Protein AF-A0A0P9EXQ9-F1 (afdb_monomer_lite)

Sequence (79 aa):
ADLVAVVDQNGTRYPALPAASAAYLATYGRGQRGDLSLEDELPADRSNKSVPFVFDIPVTARGLMVMIQGAPLGWPISQ

pLDDT: mean 85.88, std 10.27, range [59.25, 97.38]

Organism: NCBI:txid186479

Secondary structure (DSSP, 8-state):
--SEEEE-TT--EEE--HHHHHHHHHHHTTTSSSB--TTS---SS----B--------TT--S-EEEETT-SS-EE---

Structure (mmCIF, N/CA/C/O backbone):
data_AF-A0A0P9EXQ9-F1
#
_entry.id   AF-A0A0P9EXQ9-F1
#
loop_
_atom_site.group_PDB
_atom_site.id
_atom_site.type_symbol
_atom_site.label_atom_id
_atom_site.label_alt_id
_atom_site.label_comp_id
_atom_site.label_asym_id
_atom_site.label_entity_id
_atom_site.label_seq_id
_atom_site.pdbx_PDB_ins_code
_atom_site.Cartn_x
_atom_site.Cartn_y
_atom_site.Cartn_z
_atom_site.occupancy
_atom_site.B_iso_or_equiv
_atom_site.auth_seq_id
_atom_site.auth_comp_id
_atom_site.auth_asym_id
_atom_site.auth_atom_id
_atom_site.pdbx_PDB_model_num
ATOM 1 N N . ALA A 1 1 ? 9.343 1.367 9.385 1.00 59.25 1 ALA A N 1
ATOM 2 C CA . ALA A 1 1 ?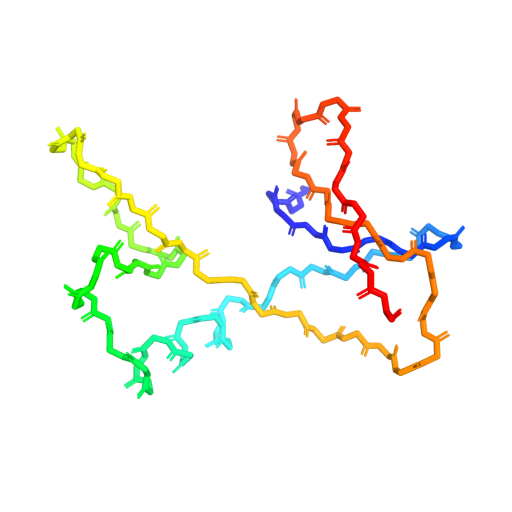 7.978 1.880 9.163 1.00 59.25 1 ALA A CA 1
ATOM 3 C C . ALA A 1 1 ? 7.612 1.574 7.723 1.00 59.25 1 ALA A C 1
ATOM 5 O O . ALA A 1 1 ? 8.490 1.707 6.879 1.00 59.25 1 ALA A O 1
ATOM 6 N N . ASP A 1 2 ? 6.386 1.131 7.458 1.00 79.31 2 ASP A N 1
ATOM 7 C CA . ASP A 1 2 ? 5.957 0.772 6.102 1.00 79.31 2 ASP A CA 1
ATOM 8 C C . ASP A 1 2 ? 5.845 2.019 5.217 1.00 79.31 2 ASP A C 1
ATOM 10 O O . ASP A 1 2 ? 5.339 3.050 5.668 1.00 79.31 2 ASP A O 1
ATOM 14 N N . LEU A 1 3 ? 6.310 1.917 3.964 1.00 86.44 3 LEU A N 1
ATOM 15 C CA . LEU A 1 3 ?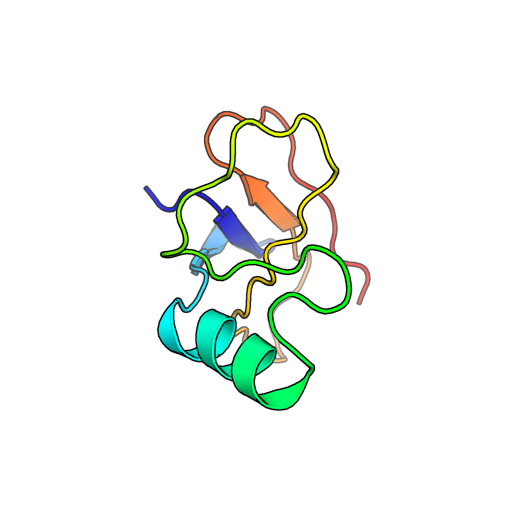 6.244 3.003 2.979 1.00 86.44 3 LEU A CA 1
ATOM 16 C C . LEU A 1 3 ? 4.796 3.436 2.724 1.00 86.44 3 LEU A C 1
ATOM 18 O O . LEU A 1 3 ? 4.530 4.629 2.615 1.00 86.44 3 LEU A O 1
ATOM 22 N N . VAL A 1 4 ? 3.874 2.472 2.659 1.00 91.94 4 VAL A N 1
ATOM 23 C CA . VAL A 1 4 ? 2.433 2.690 2.497 1.00 91.94 4 VAL A CA 1
ATOM 24 C C . VAL A 1 4 ? 1.679 1.810 3.492 1.00 91.94 4 VAL A C 1
ATOM 26 O O . VAL A 1 4 ? 1.976 0.623 3.633 1.00 91.94 4 VAL A O 1
ATOM 29 N N . ALA A 1 5 ? 0.691 2.383 4.174 1.00 95.44 5 ALA A N 1
ATOM 30 C CA . ALA A 1 5 ? -0.224 1.658 5.050 1.00 95.44 5 ALA A CA 1
ATOM 31 C C . ALA A 1 5 ? -1.622 2.275 4.991 1.00 95.44 5 ALA A C 1
ATOM 33 O O . ALA A 1 5 ? -1.758 3.477 4.764 1.00 95.44 5 ALA A O 1
ATOM 34 N N . VAL A 1 6 ? -2.649 1.480 5.274 1.00 96.81 6 VAL A N 1
ATOM 35 C CA . VAL A 1 6 ? -3.970 2.013 5.617 1.00 96.81 6 VAL A CA 1
ATOM 36 C C . VAL A 1 6 ? -4.062 2.158 7.129 1.00 96.81 6 VAL A C 1
ATOM 38 O O . VAL A 1 6 ? -3.588 1.300 7.871 1.00 96.81 6 VAL A O 1
ATOM 41 N N . VAL A 1 7 ? -4.644 3.254 7.599 1.00 96.31 7 VAL A N 1
ATOM 42 C CA . VAL A 1 7 ? -4.877 3.514 9.020 1.00 96.31 7 VAL A CA 1
ATOM 43 C C . VAL A 1 7 ? -6.360 3.768 9.238 1.00 96.31 7 VAL A C 1
ATOM 45 O O . VAL A 1 7 ? -6.963 4.509 8.466 1.00 96.31 7 VAL A O 1
ATOM 48 N N . ASP A 1 8 ? -6.953 3.137 10.248 1.00 96.69 8 ASP A N 1
ATOM 49 C CA . ASP A 1 8 ? -8.347 3.393 10.624 1.00 96.69 8 ASP A CA 1
ATOM 50 C C . ASP A 1 8 ? -8.483 4.545 11.633 1.00 96.69 8 ASP A C 1
ATOM 52 O O . ASP A 1 8 ? -7.502 5.061 12.171 1.00 96.69 8 ASP A O 1
ATOM 56 N N . GLN A 1 9 ? -9.724 4.937 11.924 1.00 95.88 9 GLN A N 1
ATOM 57 C CA . GLN A 1 9 ? -10.035 6.008 12.878 1.00 95.88 9 GLN A CA 1
ATOM 58 C C . GLN A 1 9 ? -9.546 5.741 14.314 1.00 95.88 9 GLN A C 1
ATOM 60 O O . GLN A 1 9 ? -9.437 6.678 15.102 1.00 95.88 9 GLN A O 1
ATOM 65 N N . ASN A 1 10 ? -9.270 4.480 14.666 1.00 96.31 10 ASN A N 1
ATOM 66 C CA . ASN A 1 10 ? -8.751 4.092 15.978 1.00 96.31 10 ASN A CA 1
ATOM 67 C C . ASN A 1 10 ? -7.210 4.090 16.001 1.00 96.31 10 ASN A C 1
ATOM 69 O O . ASN A 1 10 ? -6.611 3.815 17.040 1.00 96.31 10 ASN A O 1
ATOM 73 N N . GLY A 1 11 ? -6.561 4.387 14.870 1.00 94.75 11 GLY A N 1
ATOM 74 C CA . GLY A 1 11 ? -5.110 4.383 14.716 1.00 94.75 11 GLY A CA 1
ATOM 75 C C . GLY A 1 11 ? -4.513 3.011 14.394 1.00 94.75 11 GLY A C 1
ATOM 76 O O . GLY A 1 11 ? -3.285 2.895 14.336 1.00 94.75 11 GLY A O 1
ATOM 77 N N . THR A 1 12 ? -5.331 1.979 14.161 1.00 96.50 12 THR A N 1
ATOM 78 C CA . THR A 1 12 ? -4.838 0.656 13.746 1.00 96.50 12 THR A CA 1
ATOM 79 C C . THR A 1 12 ? -4.210 0.766 12.368 1.00 96.50 12 THR A C 1
ATOM 81 O O . THR A 1 12 ? -4.800 1.362 11.468 1.00 96.50 12 THR A O 1
ATOM 84 N N . ARG A 1 13 ? -3.020 0.186 12.190 1.00 95.69 13 ARG A N 1
ATOM 85 C CA . ARG A 1 13 ? -2.274 0.232 10.928 1.00 95.69 13 ARG A CA 1
ATOM 86 C C . ARG A 1 13 ? -2.321 -1.120 10.223 1.00 95.69 13 ARG A C 1
ATOM 88 O O . ARG A 1 13 ? -1.970 -2.133 10.820 1.00 95.69 13 ARG A O 1
ATOM 95 N N . TYR A 1 14 ? -2.672 -1.097 8.944 1.00 96.31 14 TYR A N 1
ATOM 96 C CA . TYR A 1 14 ? -2.714 -2.245 8.045 1.00 96.31 14 TYR A CA 1
ATOM 97 C C . TYR A 1 14 ? -1.636 -2.048 6.965 1.00 96.31 14 TYR A C 1
ATOM 99 O O . TYR A 1 14 ? -1.799 -1.181 6.097 1.00 96.31 14 TYR A O 1
ATOM 107 N N . PRO A 1 15 ? -0.499 -2.765 7.031 1.00 94.94 15 PRO A N 1
ATOM 108 C CA . PRO A 1 15 ? 0.566 -2.632 6.042 1.00 94.94 15 PRO A CA 1
ATOM 109 C C . PRO A 1 15 ? 0.141 -3.219 4.693 1.00 94.94 15 PRO A C 1
ATOM 111 O O . PRO A 1 15 ? -0.703 -4.117 4.628 1.00 94.94 15 PRO A O 1
ATOM 114 N N . ALA A 1 16 ? 0.746 -2.734 3.608 1.00 93.12 16 ALA A N 1
ATOM 115 C CA . ALA A 1 16 ? 0.596 -3.384 2.311 1.00 93.12 16 ALA A CA 1
ATOM 116 C C . ALA A 1 16 ? 1.176 -4.807 2.353 1.00 93.12 16 ALA A C 1
ATOM 118 O O . ALA A 1 16 ? 2.211 -5.044 2.974 1.00 93.12 16 ALA A O 1
ATOM 119 N N . LEU A 1 17 ? 0.527 -5.742 1.662 1.00 91.50 17 LEU A N 1
ATOM 120 C CA . LEU A 1 17 ? 0.942 -7.136 1.543 1.00 91.50 17 LEU A CA 1
ATOM 121 C C . LEU A 1 17 ? 1.757 -7.325 0.255 1.00 91.50 17 LEU A C 1
ATOM 123 O O . LEU A 1 17 ? 1.156 -7.356 -0.825 1.00 91.50 17 LEU A O 1
ATOM 127 N N . PRO A 1 18 ? 3.094 -7.496 0.317 1.00 86.44 18 PRO A N 1
ATOM 128 C CA . PRO A 1 18 ? 3.924 -7.546 -0.888 1.00 86.44 18 PRO A CA 1
ATOM 129 C C . PRO A 1 18 ? 3.542 -8.700 -1.820 1.00 86.44 18 PRO A C 1
ATOM 131 O O . PRO A 1 18 ? 3.287 -8.485 -3.000 1.00 86.44 18 PRO A O 1
ATOM 134 N N . ALA A 1 19 ? 3.381 -9.912 -1.276 1.00 86.81 19 ALA A N 1
ATOM 135 C CA . ALA A 1 19 ? 3.044 -11.094 -2.071 1.00 86.81 19 ALA A CA 1
ATOM 136 C C . ALA A 1 19 ? 1.674 -10.980 -2.767 1.00 86.81 19 ALA A C 1
ATOM 138 O O . ALA A 1 19 ? 1.542 -11.349 -3.932 1.00 86.81 19 ALA A O 1
ATOM 139 N N . ALA A 1 20 ? 0.661 -10.439 -2.082 1.00 87.69 20 ALA A N 1
ATOM 140 C CA . ALA A 1 20 ? -0.666 -10.243 -2.668 1.00 87.69 20 ALA A CA 1
ATOM 141 C C . ALA A 1 20 ? -0.666 -9.1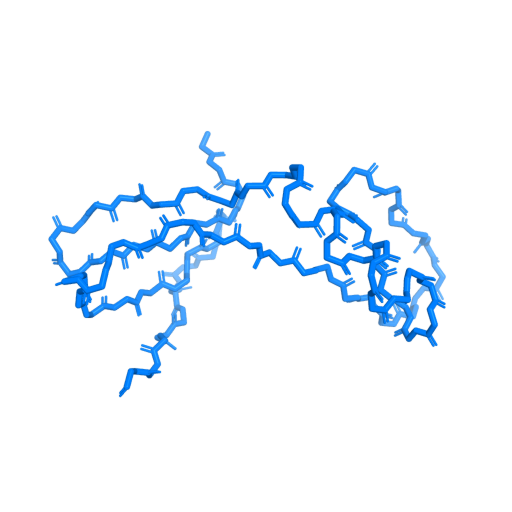25 -3.725 1.00 87.69 20 ALA A C 1
ATOM 143 O O . ALA A 1 20 ? -1.316 -9.252 -4.762 1.00 87.69 20 ALA A O 1
ATOM 144 N N . SER A 1 21 ? 0.107 -8.062 -3.490 1.00 87.50 21 SER A N 1
ATOM 145 C CA . SER A 1 21 ? 0.288 -6.951 -4.432 1.00 87.50 21 SER A CA 1
ATOM 146 C C . SER A 1 21 ? 0.983 -7.408 -5.721 1.00 87.50 21 SER A C 1
ATOM 148 O O . SER A 1 21 ? 0.526 -7.088 -6.817 1.00 87.50 21 SER A O 1
ATOM 150 N N . ALA A 1 22 ? 2.016 -8.248 -5.607 1.00 83.06 22 ALA A N 1
ATOM 151 C CA . ALA A 1 22 ? 2.688 -8.865 -6.749 1.00 83.06 22 ALA A CA 1
ATOM 152 C C . ALA A 1 22 ? 1.774 -9.852 -7.504 1.00 83.06 22 ALA A C 1
ATOM 154 O O . ALA A 1 22 ? 1.701 -9.838 -8.735 1.00 83.06 22 ALA A O 1
ATOM 155 N N . ALA A 1 23 ? 1.022 -10.688 -6.778 1.00 84.00 23 ALA A N 1
ATOM 156 C CA . ALA A 1 23 ? 0.089 -11.649 -7.373 1.00 84.00 23 ALA A CA 1
ATOM 157 C C . ALA A 1 23 ? -1.061 -10.972 -8.143 1.00 84.00 23 ALA A C 1
ATOM 159 O O . ALA A 1 23 ? -1.506 -11.486 -9.175 1.00 84.00 23 ALA A O 1
ATOM 160 N N . TYR A 1 24 ? -1.510 -9.796 -7.688 1.00 81.38 24 TYR A N 1
ATOM 161 C CA . TYR A 1 24 ? -2.482 -8.979 -8.416 1.00 81.38 24 TYR A CA 1
ATOM 162 C C . TYR A 1 24 ? -1.992 -8.676 -9.842 1.00 81.38 24 TYR A C 1
ATOM 164 O O . TYR A 1 24 ? -2.730 -8.859 -10.809 1.00 81.38 24 TYR A O 1
ATOM 172 N N . LEU A 1 25 ? -0.716 -8.324 -10.011 1.00 79.50 25 LEU A N 1
ATOM 173 C CA . LEU A 1 25 ? -0.135 -8.040 -11.328 1.00 79.50 25 LEU A CA 1
ATOM 174 C C . LEU A 1 25 ? -0.008 -9.274 -12.217 1.00 79.50 25 LEU A C 1
ATOM 176 O O . LEU A 1 25 ? -0.198 -9.176 -13.430 1.00 79.50 25 LEU A O 1
ATOM 180 N N . ALA A 1 26 ? 0.289 -10.437 -11.633 1.00 74.31 26 ALA A N 1
ATOM 181 C CA . ALA A 1 26 ? 0.314 -11.694 -12.380 1.00 74.31 26 ALA A CA 1
ATOM 182 C C . ALA A 1 26 ? -1.064 -12.022 -12.983 1.00 74.31 26 ALA A C 1
ATOM 184 O O . ALA A 1 26 ? -1.142 -12.598 -14.065 1.00 74.31 26 ALA A O 1
ATOM 185 N N . THR A 1 27 ? -2.138 -11.608 -12.307 1.00 70.94 27 THR A N 1
ATOM 186 C CA . THR A 1 27 ? -3.522 -11.853 -12.733 1.00 70.94 27 THR A CA 1
ATOM 187 C C . THR A 1 27 ? -4.030 -10.796 -13.720 1.00 70.94 27 THR A C 1
ATOM 189 O O . THR A 1 27 ? -4.706 -11.143 -14.685 1.00 70.94 27 THR A O 1
ATOM 192 N N . TYR A 1 28 ? -3.701 -9.515 -13.510 1.00 67.31 28 TYR A N 1
ATOM 193 C CA . TYR A 1 28 ? -4.282 -8.389 -14.262 1.00 67.31 28 TYR A CA 1
ATOM 194 C C . TYR A 1 28 ? -3.339 -7.722 -15.279 1.00 67.31 28 TYR A C 1
ATOM 196 O O . TYR A 1 28 ? -3.740 -6.771 -15.946 1.00 67.31 28 TYR A O 1
ATOM 204 N N . GLY A 1 29 ? -2.126 -8.253 -15.461 1.00 63.78 29 GLY A N 1
ATOM 205 C CA . GLY A 1 29 ? -1.235 -7.892 -16.566 1.00 63.78 29 GLY A CA 1
ATOM 206 C C . GLY A 1 29 ? -0.101 -6.946 -16.177 1.00 63.78 29 GLY A C 1
ATOM 207 O O . GLY A 1 29 ? -0.120 -5.762 -16.508 1.00 63.78 29 GLY A O 1
ATOM 208 N N . ARG A 1 30 ? 0.943 -7.495 -15.549 1.00 67.25 30 ARG A N 1
ATOM 209 C CA . ARG A 1 30 ? 2.230 -6.813 -15.331 1.00 67.25 30 ARG A CA 1
ATOM 210 C C . ARG A 1 30 ? 2.760 -6.206 -16.638 1.00 67.25 30 ARG A C 1
ATOM 212 O O . ARG A 1 30 ? 2.808 -6.883 -17.664 1.00 67.25 30 ARG A O 1
ATOM 219 N N . GLY A 1 31 ? 3.157 -4.934 -16.604 1.00 62.28 31 GLY A N 1
ATOM 220 C CA . GLY A 1 31 ? 3.769 -4.247 -17.745 1.00 62.28 31 GLY A CA 1
ATOM 221 C C . GLY A 1 31 ? 2.827 -3.809 -18.877 1.00 62.28 31 GLY A C 1
ATOM 222 O O . GLY A 1 31 ? 3.299 -3.161 -19.807 1.00 62.28 31 GLY A O 1
ATOM 223 N N . GLN A 1 32 ? 1.514 -4.078 -18.820 1.00 65.19 32 GLN A N 1
ATOM 224 C CA . GLN A 1 32 ? 0.601 -3.679 -19.908 1.00 65.19 32 GLN A CA 1
ATOM 225 C C . GLN A 1 32 ? 0.239 -2.184 -19.900 1.00 65.19 32 GLN A C 1
ATOM 227 O O . GLN A 1 32 ? -0.078 -1.629 -20.951 1.00 65.19 32 GLN A O 1
ATOM 232 N N . ARG A 1 33 ? 0.289 -1.517 -18.737 1.00 64.50 33 ARG A N 1
ATOM 233 C CA . ARG A 1 33 ? -0.018 -0.076 -18.585 1.00 64.50 33 ARG A CA 1
ATOM 234 C C . ARG A 1 33 ? 1.041 0.698 -17.792 1.00 64.50 33 ARG A C 1
ATOM 236 O O . ARG A 1 33 ? 0.756 1.762 -17.255 1.00 64.50 33 ARG A O 1
ATOM 243 N N . GLY A 1 34 ? 2.260 0.159 -17.709 1.00 67.88 34 GLY A N 1
ATOM 244 C CA . GLY A 1 34 ? 3.293 0.667 -16.797 1.00 67.88 34 GLY A CA 1
ATOM 245 C C . GLY A 1 34 ? 3.108 0.191 -15.353 1.00 67.88 34 GLY A C 1
ATOM 246 O O . GLY A 1 34 ? 3.647 0.806 -14.435 1.00 67.88 34 GLY A O 1
ATOM 247 N N . ASP A 1 35 ? 2.346 -0.886 -15.153 1.00 75.12 35 ASP A N 1
ATOM 248 C CA . ASP A 1 35 ? 2.160 -1.501 -13.843 1.00 75.12 35 ASP A CA 1
ATOM 249 C C . ASP A 1 35 ? 3.404 -2.312 -13.437 1.00 75.12 35 ASP A C 1
ATOM 251 O O . ASP A 1 35 ? 3.830 -3.211 -14.174 1.00 75.12 35 ASP A O 1
ATOM 255 N N . LEU A 1 36 ? 3.969 -1.992 -12.273 1.00 77.69 36 LEU A N 1
ATOM 256 C CA . LEU A 1 36 ? 5.168 -2.590 -11.683 1.00 77.69 36 LEU A CA 1
ATOM 257 C C . LEU A 1 36 ? 4.849 -3.192 -10.317 1.00 77.69 36 LEU A C 1
ATOM 259 O O . LEU A 1 36 ? 4.002 -2.675 -9.587 1.00 77.69 36 LEU A O 1
ATOM 26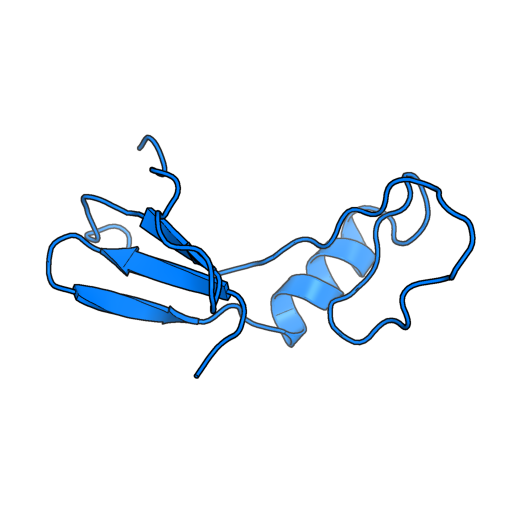3 N N . SER A 1 37 ? 5.541 -4.276 -9.971 1.00 76.50 37 SER A N 1
ATOM 264 C CA . SER A 1 37 ? 5.469 -4.829 -8.621 1.00 76.50 37 SER A CA 1
ATOM 265 C C . SER A 1 37 ? 6.223 -3.956 -7.622 1.00 76.50 37 SER A C 1
ATOM 267 O O . SER A 1 37 ? 7.041 -3.124 -8.010 1.00 76.50 37 SER A O 1
ATOM 269 N N . LEU A 1 38 ? 5.973 -4.149 -6.326 1.00 75.81 38 LEU A N 1
ATOM 270 C CA . LEU A 1 38 ? 6.672 -3.397 -5.280 1.00 75.81 38 LEU A CA 1
ATOM 271 C C . LEU A 1 38 ? 8.182 -3.686 -5.279 1.00 75.81 38 LEU A C 1
ATOM 273 O O . LEU A 1 38 ? 8.985 -2.808 -4.979 1.00 75.81 38 LEU A O 1
ATOM 277 N N . GLU A 1 39 ? 8.55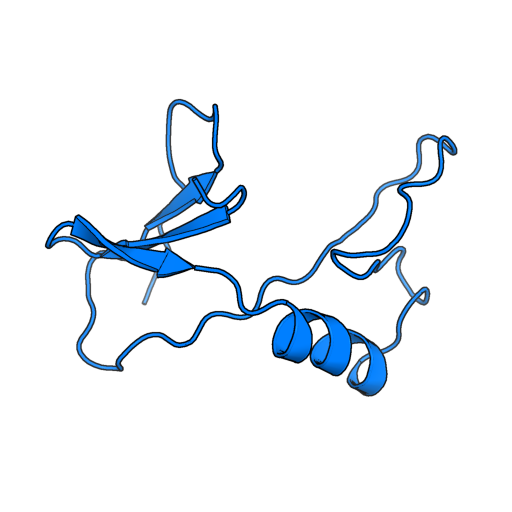5 -4.919 -5.606 1.00 77.00 39 GLU A N 1
ATOM 278 C CA . GLU A 1 39 ? 9.938 -5.379 -5.719 1.00 77.00 39 GLU A CA 1
ATOM 279 C C . GLU A 1 39 ? 10.610 -5.042 -7.058 1.00 77.00 39 GLU A C 1
ATOM 281 O O . GLU A 1 39 ? 11.800 -5.317 -7.220 1.00 77.00 39 GLU A O 1
ATOM 286 N N . ASP A 1 40 ? 9.879 -4.460 -8.010 1.00 79.38 40 ASP A N 1
ATOM 287 C CA . ASP A 1 40 ? 10.439 -4.116 -9.312 1.00 79.38 40 ASP A CA 1
ATOM 288 C C . ASP A 1 40 ? 11.283 -2.850 -9.242 1.00 79.38 40 ASP A C 1
ATOM 290 O O . ASP A 1 40 ? 10.940 -1.864 -8.587 1.00 79.38 40 ASP A O 1
ATOM 294 N N . GLU A 1 41 ? 12.386 -2.854 -9.985 1.00 84.00 41 GLU A N 1
ATOM 295 C CA . GLU A 1 41 ? 13.177 -1.650 -10.172 1.00 84.00 41 GLU A CA 1
ATOM 296 C C . GLU A 1 41 ? 12.378 -0.624 -10.985 1.00 84.00 41 GLU A C 1
ATOM 298 O O . GLU A 1 41 ? 11.819 -0.931 -12.042 1.00 84.00 41 GLU A O 1
ATOM 303 N N . LEU A 1 42 ? 12.329 0.616 -10.492 1.00 82.88 42 LEU A N 1
ATOM 304 C CA . LEU A 1 42 ? 11.689 1.716 -11.202 1.00 82.88 42 LEU A CA 1
ATOM 305 C C . LEU A 1 42 ? 12.605 2.181 -12.347 1.00 82.88 42 LEU A C 1
ATOM 307 O O . LEU A 1 42 ? 13.683 2.718 -12.081 1.00 82.88 42 LEU A O 1
ATOM 311 N N . PRO A 1 43 ? 12.200 2.035 -13.621 1.00 82.12 43 PRO A N 1
ATOM 312 C CA . PRO A 1 43 ? 13.031 2.460 -14.738 1.00 82.12 43 PRO A CA 1
ATOM 313 C C . PRO A 1 43 ? 13.094 3.991 -14.820 1.00 82.12 43 PRO A C 1
ATOM 315 O O . PRO A 1 43 ? 12.088 4.688 -14.674 1.00 82.12 43 PRO A O 1
ATOM 318 N N . ALA A 1 44 ? 14.274 4.528 -15.133 1.00 86.38 44 ALA A N 1
ATOM 319 C CA . ALA A 1 44 ? 14.532 5.968 -15.251 1.00 86.38 44 ALA A CA 1
ATOM 320 C C . ALA A 1 44 ? 14.031 6.586 -16.580 1.00 86.38 44 ALA A C 1
ATOM 322 O O . ALA A 1 44 ? 14.646 7.498 -17.133 1.00 86.38 44 ALA A O 1
ATOM 323 N N . ASP A 1 45 ? 12.916 6.089 -17.115 1.00 87.25 45 ASP A N 1
ATOM 324 C CA . ASP A 1 45 ? 12.408 6.401 -18.460 1.00 87.25 45 ASP A CA 1
ATOM 325 C C . ASP A 1 45 ? 11.428 7.596 -18.505 1.00 87.25 45 ASP A C 1
ATOM 327 O O . ASP A 1 45 ? 10.851 7.889 -19.552 1.00 87.25 45 ASP A O 1
ATOM 331 N N . ARG A 1 46 ? 11.253 8.304 -17.376 1.00 80.56 46 ARG A N 1
ATOM 332 C CA . ARG A 1 46 ? 10.322 9.440 -17.176 1.00 80.56 46 ARG A CA 1
ATOM 333 C C . ARG A 1 46 ? 8.849 9.141 -17.482 1.00 80.56 46 ARG A C 1
ATOM 335 O O . ARG A 1 46 ? 8.047 10.072 -17.529 1.00 80.56 46 ARG A O 1
ATOM 342 N N . SER A 1 47 ? 8.477 7.884 -17.694 1.00 83.12 47 SER A N 1
ATOM 343 C CA . SER A 1 47 ? 7.084 7.519 -17.932 1.00 83.12 47 SER A CA 1
ATOM 344 C C . SER A 1 47 ? 6.350 7.241 -16.622 1.00 83.12 47 SER A C 1
ATOM 346 O O . SER A 1 47 ? 6.957 6.926 -15.596 1.00 83.12 47 SER A O 1
ATOM 348 N N . ASN A 1 48 ? 5.024 7.360 -16.657 1.00 81.69 48 ASN A N 1
ATOM 349 C CA . ASN A 1 48 ? 4.194 7.066 -15.498 1.00 81.69 48 ASN A CA 1
ATOM 350 C C . ASN A 1 48 ? 4.226 5.567 -15.194 1.00 81.69 48 ASN A C 1
ATOM 352 O O . ASN A 1 48 ? 4.061 4.740 -16.093 1.00 81.69 48 ASN A O 1
ATOM 356 N N . LYS A 1 49 ? 4.404 5.240 -13.915 1.00 83.69 49 LYS A N 1
ATOM 357 C CA . LYS A 1 49 ? 4.332 3.879 -13.391 1.00 83.69 49 LYS A CA 1
ATOM 358 C C . LYS A 1 49 ? 3.236 3.787 -12.343 1.00 83.69 49 LYS A C 1
ATOM 360 O O . LYS A 1 49 ? 2.963 4.752 -11.631 1.00 83.69 49 LYS A O 1
ATOM 365 N N . SER A 1 50 ? 2.617 2.622 -12.271 1.00 84.06 50 SER A N 1
ATOM 366 C CA . SER A 1 50 ? 1.566 2.296 -11.316 1.00 84.06 50 SER A CA 1
ATOM 367 C C . SER A 1 50 ? 2.030 1.091 -10.504 1.00 84.06 50 SER A C 1
ATOM 369 O O . SER A 1 50 ? 2.513 0.118 -11.071 1.00 84.06 50 SER A O 1
ATOM 371 N N . VAL A 1 51 ? 1.948 1.167 -9.177 1.00 85.56 51 VAL A N 1
ATOM 372 C CA . VAL A 1 51 ? 2.285 0.051 -8.282 1.00 85.56 51 VAL A CA 1
ATOM 373 C C . VAL A 1 51 ? 1.036 -0.251 -7.460 1.00 85.56 51 VAL A C 1
ATOM 375 O O . VAL A 1 51 ? 0.626 0.599 -6.664 1.00 85.56 51 VAL A O 1
ATOM 378 N N . PRO A 1 52 ? 0.377 -1.405 -7.659 1.00 87.62 52 PRO A N 1
ATOM 379 C CA . PRO A 1 52 ? -0.788 -1.758 -6.869 1.00 87.62 52 PRO A CA 1
ATOM 380 C C . PRO A 1 52 ? -0.363 -2.126 -5.448 1.00 87.62 52 PRO A C 1
ATOM 382 O O . PRO A 1 52 ? 0.631 -2.819 -5.243 1.00 87.62 52 PRO A O 1
ATOM 385 N N . PHE A 1 53 ? -1.162 -1.708 -4.470 1.00 90.12 53 PHE A N 1
ATOM 386 C CA . PHE A 1 53 ? -1.022 -2.119 -3.077 1.00 90.12 53 PHE A CA 1
ATOM 387 C C . PHE A 1 53 ? -2.286 -2.851 -2.638 1.00 90.12 53 PHE A C 1
ATOM 389 O O . PHE A 1 53 ? -3.392 -2.322 -2.753 1.00 90.12 53 PHE A O 1
ATOM 396 N N . VAL A 1 54 ? -2.113 -4.063 -2.123 1.00 91.88 54 VAL A N 1
ATOM 397 C CA . VAL A 1 54 ? -3.182 -4.868 -1.530 1.00 91.88 54 VAL A CA 1
ATOM 398 C C . VAL A 1 54 ? -3.024 -4.854 -0.016 1.00 91.88 54 VAL A C 1
ATOM 400 O O . VAL A 1 54 ? -1.923 -5.036 0.499 1.00 91.88 54 VAL A O 1
ATOM 403 N N . PHE A 1 55 ? -4.132 -4.661 0.690 1.00 94.50 55 PHE A N 1
ATOM 404 C CA . PHE A 1 55 ? -4.195 -4.626 2.149 1.00 94.50 55 PHE A CA 1
ATOM 405 C C . PHE A 1 55 ? -5.223 -5.651 2.627 1.00 94.50 55 PHE A C 1
ATOM 407 O O . PHE A 1 55 ? -6.244 -5.846 1.968 1.00 94.50 55 PHE A O 1
ATOM 414 N N . ASP A 1 56 ? -4.976 -6.266 3.781 1.00 95.50 56 ASP A N 1
ATOM 415 C CA . ASP A 1 56 ? -5.983 -7.051 4.496 1.00 95.50 56 ASP A CA 1
ATOM 416 C C . ASP A 1 56 ? -6.589 -6.177 5.600 1.00 95.50 56 ASP A C 1
ATOM 418 O O . ASP A 1 56 ? -5.909 -5.805 6.559 1.00 95.50 56 ASP A O 1
ATOM 422 N N . ILE A 1 57 ? -7.843 -5.764 5.401 1.00 95.75 57 ILE A N 1
ATOM 423 C CA . ILE A 1 57 ? -8.544 -4.806 6.261 1.00 95.75 57 ILE A CA 1
ATOM 424 C C . ILE A 1 57 ? -9.856 -5.447 6.728 1.00 95.75 57 ILE A C 1
ATOM 426 O O . ILE A 1 57 ? -10.681 -5.822 5.888 1.00 95.75 57 ILE A O 1
ATOM 430 N N . PRO A 1 58 ? -10.114 -5.526 8.047 1.00 96.12 58 PRO A N 1
ATOM 431 C CA . PRO A 1 58 ? -11.376 -6.031 8.566 1.00 96.12 58 PRO A CA 1
ATOM 432 C C . PRO A 1 58 ? -12.571 -5.226 8.050 1.00 96.12 58 PRO A C 1
ATOM 434 O O . PRO A 1 58 ? -12.560 -3.995 8.057 1.00 96.12 58 PRO A O 1
ATOM 437 N N . VAL A 1 59 ? -13.666 -5.913 7.715 1.00 94.12 59 VAL A N 1
ATOM 438 C CA . VAL A 1 59 ? -14.916 -5.282 7.242 1.00 94.12 59 VAL A CA 1
ATOM 439 C C . VAL A 1 59 ? -15.527 -4.298 8.251 1.00 94.12 59 VAL A C 1
ATOM 441 O O . VAL A 1 59 ? -16.352 -3.458 7.898 1.00 94.12 59 VAL A O 1
ATOM 444 N N . THR A 1 60 ? -15.136 -4.381 9.522 1.00 95.50 60 THR A N 1
ATOM 445 C CA . THR A 1 60 ? -15.577 -3.493 10.604 1.00 95.50 60 THR A CA 1
ATOM 446 C C . THR A 1 60 ? -14.739 -2.221 10.736 1.00 95.50 60 THR A C 1
ATOM 448 O O . THR A 1 60 ? -15.137 -1.328 11.480 1.00 95.50 60 THR A O 1
ATOM 451 N N . ALA A 1 61 ? -13.598 -2.112 10.048 1.00 97.00 61 ALA A N 1
ATOM 452 C CA . ALA A 1 61 ? -12.739 -0.934 10.117 1.00 97.00 61 ALA A CA 1
ATOM 453 C C . ALA A 1 61 ? -13.409 0.277 9.441 1.00 97.00 61 ALA A C 1
ATOM 455 O O . ALA A 1 61 ? -14.099 0.143 8.428 1.00 97.00 61 ALA A O 1
ATOM 456 N N . ARG A 1 62 ? -13.248 1.467 10.028 1.00 96.75 62 ARG A N 1
ATOM 457 C CA . ARG A 1 62 ? -13.919 2.712 9.609 1.00 96.75 62 ARG A CA 1
ATOM 458 C C . ARG A 1 62 ? -12.944 3.883 9.611 1.00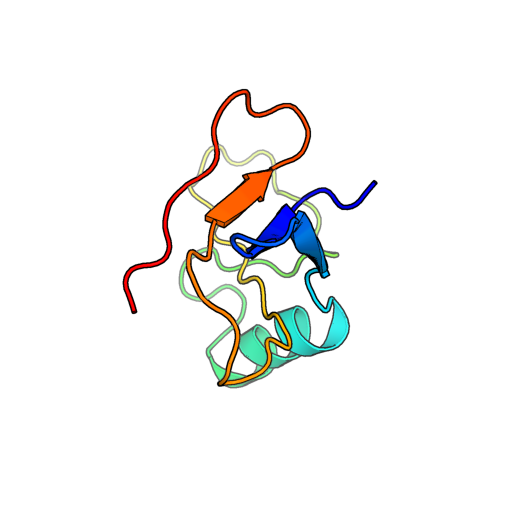 96.75 62 ARG A C 1
ATOM 460 O O . ARG A 1 62 ? -11.913 3.824 10.275 1.00 96.75 62 ARG A O 1
ATOM 467 N N . GLY A 1 63 ? -13.290 4.941 8.876 1.00 95.69 63 GLY A N 1
ATOM 468 C CA . GLY A 1 63 ? -12.455 6.141 8.760 1.00 95.69 63 GLY A CA 1
ATOM 469 C C . GLY A 1 63 ? -11.068 5.823 8.204 1.00 95.69 63 GLY A C 1
ATOM 470 O O . GLY A 1 63 ? -10.064 6.220 8.784 1.00 95.69 63 GLY A O 1
ATOM 471 N N . LEU A 1 64 ? -11.026 5.032 7.131 1.00 97.38 64 LEU A N 1
ATOM 472 C CA . LEU A 1 64 ? -9.790 4.530 6.544 1.00 97.38 64 LEU A CA 1
ATOM 473 C C . LEU A 1 64 ? -9.043 5.639 5.792 1.00 97.38 64 LEU A C 1
ATOM 475 O O . LEU A 1 64 ? -9.622 6.347 4.967 1.00 97.38 64 LEU A O 1
ATOM 479 N N . MET A 1 65 ? -7.741 5.736 6.038 1.00 96.81 65 MET A N 1
ATOM 480 C CA . MET A 1 65 ? -6.827 6.683 5.404 1.00 96.81 65 MET A CA 1
ATOM 481 C C . MET A 1 65 ? -5.613 5.939 4.844 1.00 96.81 65 MET A C 1
ATOM 483 O O . MET A 1 65 ? -4.957 5.196 5.573 1.00 96.81 65 MET A O 1
ATOM 487 N N . VAL A 1 66 ? -5.264 6.168 3.579 1.00 95.94 66 VAL A N 1
ATOM 488 C CA . VAL A 1 66 ? -3.965 5.760 3.030 1.00 95.94 66 VAL A CA 1
ATOM 489 C C . VAL A 1 66 ? -2.903 6.726 3.537 1.00 95.94 66 VAL A C 1
ATOM 491 O O . VAL A 1 66 ? -2.989 7.931 3.303 1.00 95.94 66 VAL A O 1
ATOM 494 N N . MET A 1 67 ? -1.885 6.191 4.198 1.00 95.81 67 MET A N 1
ATOM 495 C CA . MET A 1 67 ? -0.744 6.927 4.725 1.00 95.81 67 MET A CA 1
ATOM 496 C C . MET A 1 67 ? 0.518 6.514 3.973 1.00 95.81 67 MET A C 1
ATOM 498 O O . MET A 1 67 ? 0.810 5.323 3.868 1.00 95.81 67 MET A O 1
ATOM 502 N N . ILE A 1 68 ? 1.288 7.499 3.509 1.00 92.31 68 ILE A N 1
ATOM 503 C CA . ILE A 1 68 ? 2.594 7.286 2.875 1.00 92.31 68 ILE A CA 1
ATOM 504 C C . ILE A 1 68 ? 3.679 7.853 3.788 1.00 92.31 68 ILE A C 1
ATOM 506 O O . ILE A 1 68 ? 3.545 8.960 4.314 1.00 92.31 68 ILE A O 1
ATOM 510 N N . GLN A 1 69 ? 4.760 7.105 3.995 1.00 90.31 69 GLN A N 1
ATOM 511 C CA . GLN A 1 69 ? 5.883 7.571 4.800 1.00 90.31 69 GLN A CA 1
ATOM 512 C C . GLN A 1 69 ? 6.452 8.875 4.218 1.00 90.31 69 GLN A C 1
ATOM 514 O O . GLN A 1 69 ? 6.804 8.946 3.045 1.00 90.31 69 GLN A O 1
ATOM 519 N N . GLY A 1 70 ? 6.558 9.909 5.055 1.00 87.62 70 GLY A N 1
ATOM 520 C CA . GLY A 1 70 ? 7.076 11.221 4.655 1.00 87.62 70 GLY A CA 1
ATOM 521 C C . GLY A 1 70 ? 6.038 12.146 4.014 1.00 87.62 70 GLY A C 1
ATOM 522 O O . GLY A 1 70 ? 6.315 13.334 3.865 1.00 87.62 70 GLY A O 1
ATOM 523 N N . ALA A 1 71 ? 4.835 11.655 3.698 1.00 89.88 71 ALA A N 1
ATOM 524 C CA . ALA A 1 71 ? 3.729 12.516 3.304 1.00 89.88 71 ALA A CA 1
ATOM 525 C C . ALA A 1 71 ? 3.093 13.162 4.553 1.00 89.88 71 ALA A C 1
ATOM 527 O O . ALA A 1 71 ? 2.825 12.465 5.535 1.00 89.88 71 ALA A O 1
ATOM 528 N N . PRO A 1 72 ? 2.829 14.482 4.540 1.00 84.19 72 PRO A N 1
ATOM 529 C CA . PRO A 1 72 ? 2.255 15.181 5.691 1.00 84.19 72 PRO A CA 1
ATOM 530 C C . PRO A 1 72 ? 0.765 14.876 5.897 1.00 84.19 72 PRO A C 1
ATOM 532 O O . PRO A 1 72 ? 0.244 15.075 6.991 1.00 84.19 72 PRO A O 1
ATOM 535 N N . LEU A 1 73 ? 0.075 14.414 4.851 1.00 88.06 73 LEU A N 1
ATOM 536 C CA . LEU A 1 73 ? -1.352 14.112 4.850 1.00 88.06 73 LEU A CA 1
ATOM 537 C C . LEU A 1 73 ? -1.590 12.746 4.207 1.00 88.06 73 LEU A C 1
ATOM 539 O O . LEU A 1 73 ? -0.862 12.346 3.298 1.00 88.06 73 LEU A O 1
ATOM 543 N N . GLY A 1 74 ? -2.617 12.052 4.690 1.00 90.88 74 GLY A N 1
ATOM 544 C CA . GLY A 1 74 ? -3.135 10.847 4.055 1.00 90.88 74 GLY A CA 1
ATOM 545 C C . GLY A 1 74 ? -4.292 11.143 3.106 1.00 90.88 74 GLY A C 1
ATOM 546 O O . GLY A 1 74 ? -4.847 12.244 3.103 1.00 90.88 74 GLY A O 1
ATOM 547 N N . TRP A 1 75 ? -4.698 10.128 2.351 1.00 95.00 75 TRP A N 1
ATOM 548 C CA . TRP A 1 75 ? -5.866 10.184 1.471 1.00 95.00 75 TRP A CA 1
ATOM 549 C C . TRP A 1 75 ? -7.010 9.354 2.051 1.00 95.00 75 TRP A C 1
ATOM 551 O O . TRP A 1 75 ? -6.780 8.195 2.404 1.00 95.00 75 TRP A O 1
ATOM 561 N N . PRO A 1 76 ? -8.234 9.895 2.142 1.00 95.38 76 PRO A N 1
ATOM 562 C CA . PRO A 1 76 ? -9.370 9.132 2.633 1.00 95.38 76 PRO A CA 1
ATOM 563 C C . PRO A 1 76 ? -9.770 8.043 1.640 1.00 95.38 76 PRO A C 1
ATOM 565 O O . PRO A 1 76 ? -9.810 8.271 0.430 1.00 95.38 76 PRO A O 1
ATOM 568 N N . ILE A 1 77 ? -10.123 6.874 2.167 1.00 92.19 77 ILE A N 1
ATOM 569 C CA . ILE A 1 77 ? -10.812 5.830 1.414 1.00 92.19 77 ILE A CA 1
ATOM 570 C C . ILE A 1 77 ? -12.302 5.985 1.710 1.00 92.19 77 ILE A C 1
ATOM 572 O O . ILE A 1 77 ? -12.760 5.717 2.823 1.00 92.19 77 ILE A O 1
ATOM 576 N N . SER A 1 78 ? -13.057 6.441 0.712 1.00 82.00 78 SER A N 1
ATOM 577 C CA . SER A 1 78 ? -14.518 6.443 0.762 1.00 82.00 78 SER A CA 1
ATOM 578 C C . SER A 1 78 ? -15.021 5.001 0.822 1.00 82.00 78 SER A C 1
ATOM 580 O O . SER A 1 78 ? -14.711 4.214 -0.075 1.00 82.00 78 SER A O 1
ATOM 582 N N . GLN A 1 79 ? -15.764 4.673 1.879 1.00 60.47 79 GLN A N 1
ATOM 583 C CA . GLN A 1 79 ? -16.542 3.436 1.975 1.00 60.47 79 GLN A CA 1
ATOM 584 C C . GLN A 1 79 ? -17.969 3.658 1.490 1.00 60.47 79 GLN A C 1
ATOM 586 O O . GLN A 1 79 ? -18.498 4.766 1.737 1.00 60.47 79 GLN A O 1
#

Radius of gyration: 13.83 Å; chains: 1; bounding box: 31×27×36 Å

Foldseek 3Di:
DAQKWKAFPVRDTWHFDQVVQVVVCVVVPPPPQQEDGPPDDDDPPPDDHDRDTDTDDDPPTHQIWMDGVPDPDTHTDDD